Protein AF-A0A4Q2YRW6-F1 (afdb_monomer)

Foldseek 3Di:
DDDPPPPPPPPDDDPVVVVVVVVVVVVVVVVVVCLVPDQKDWDADPVRQWTDDIDHPPPDPPPDDIDSPPPD

Mean predicted aligned error: 14.06 Å

pLDDT: mean 70.59, std 13.48, range [43.44, 91.69]

Sequence (72 aa):
MEDSSGRPAGRAPSRAARTDTEMQESEDRFRAFVTATSEMVYRFNGDWSELLELEGDARLPDADLPRSDWLE

Structure (mmCIF, N/CA/C/O backbone):
data_AF-A0A4Q2YRW6-F1
#
_entry.id   AF-A0A4Q2YRW6-F1
#
loop_
_atom_site.group_PDB
_atom_site.id
_atom_site.type_symbol
_atom_site.label_atom_id
_atom_site.label_alt_id
_atom_site.label_comp_id
_atom_site.label_asym_id
_atom_site.label_entity_id
_atom_site.label_seq_id
_atom_site.pdbx_PDB_ins_code
_atom_site.Cartn_x
_atom_site.Cartn_y
_atom_site.Cartn_z
_atom_site.occupancy
_atom_site.B_iso_or_equiv
_atom_site.auth_seq_id
_atom_site.auth_comp_id
_atom_site.auth_asym_id
_atom_site.auth_atom_id
_atom_site.pdbx_PDB_model_num
ATOM 1 N N . MET A 1 1 ? 10.533 5.664 53.590 1.00 47.06 1 MET A N 1
ATOM 2 C CA . MET A 1 1 ? 9.184 5.621 52.988 1.00 47.06 1 MET A CA 1
ATOM 3 C C . MET A 1 1 ? 8.827 7.080 52.767 1.00 47.06 1 MET A C 1
ATOM 5 O O . MET A 1 1 ? 8.831 7.801 53.744 1.00 47.06 1 MET A O 1
ATOM 9 N N . GLU A 1 2 ? 8.746 7.632 51.565 1.00 43.44 2 GLU A N 1
ATOM 10 C CA . GLU A 1 2 ? 8.163 7.094 50.341 1.00 43.44 2 GLU A CA 1
ATOM 11 C C . GLU A 1 2 ? 8.996 7.405 49.093 1.00 43.44 2 GLU A C 1
ATOM 13 O O . GLU A 1 2 ? 9.816 8.318 49.036 1.00 43.44 2 GLU A O 1
ATOM 18 N N . ASP A 1 3 ? 8.764 6.537 48.126 1.00 50.97 3 ASP A N 1
ATOM 19 C CA . ASP A 1 3 ? 9.313 6.439 46.792 1.00 50.97 3 ASP A CA 1
ATOM 20 C C . ASP A 1 3 ? 9.013 7.714 45.980 1.00 50.97 3 ASP A C 1
ATOM 22 O O . ASP A 1 3 ? 7.877 7.980 45.595 1.00 50.97 3 ASP A O 1
ATOM 26 N N . SER A 1 4 ? 10.036 8.535 45.730 1.00 50.06 4 SER A N 1
ATOM 27 C CA . SER A 1 4 ? 9.956 9.636 44.763 1.00 50.06 4 SER A CA 1
ATOM 28 C C . SER A 1 4 ? 10.253 9.093 43.360 1.00 50.06 4 SER A C 1
ATOM 30 O O . SER A 1 4 ? 11.217 9.487 42.709 1.00 50.06 4 SER A O 1
ATOM 32 N N . SER A 1 5 ? 9.446 8.136 42.893 1.00 54.44 5 SER A N 1
ATOM 33 C CA . SER A 1 5 ? 9.422 7.736 41.484 1.00 54.44 5 SER A CA 1
ATOM 34 C C . SER A 1 5 ? 8.531 8.709 40.722 1.00 54.44 5 SER A C 1
ATOM 36 O O . SER A 1 5 ? 7.350 8.480 40.447 1.00 54.44 5 SER A O 1
ATOM 38 N N . GLY A 1 6 ? 9.116 9.863 40.402 1.00 56.50 6 GLY A N 1
ATOM 39 C CA . GLY A 1 6 ? 8.587 10.757 39.385 1.00 56.50 6 GLY A CA 1
ATOM 40 C C . GLY A 1 6 ? 8.619 10.033 38.044 1.00 56.50 6 GLY A C 1
ATOM 41 O O . GLY A 1 6 ? 9.637 10.029 37.357 1.00 56.50 6 GLY A O 1
ATOM 42 N N . ARG A 1 7 ? 7.507 9.387 37.683 1.00 60.44 7 ARG A N 1
ATOM 43 C CA . ARG A 1 7 ? 7.294 8.818 36.349 1.00 60.44 7 ARG A CA 1
ATOM 44 C C . ARG A 1 7 ? 7.648 9.877 35.296 1.00 60.44 7 ARG A C 1
ATOM 46 O O . ARG A 1 7 ? 7.017 10.937 35.306 1.00 60.44 7 ARG A O 1
ATOM 53 N N . PRO A 1 8 ? 8.589 9.632 34.368 1.00 53.34 8 PRO A N 1
ATOM 54 C CA . PRO A 1 8 ? 8.758 10.543 33.254 1.00 53.34 8 PRO A CA 1
ATOM 55 C C . PRO A 1 8 ? 7.494 10.446 32.400 1.00 53.34 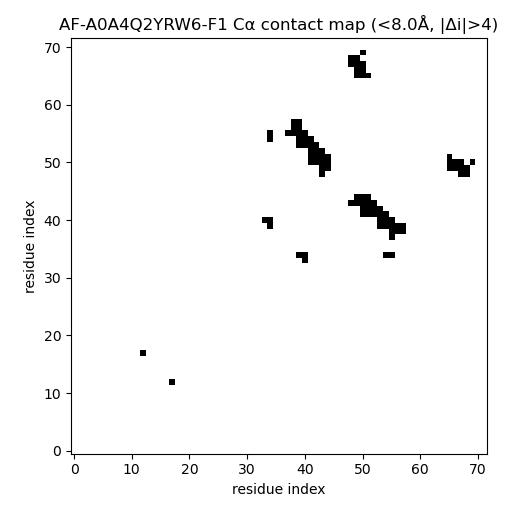8 PRO A C 1
ATOM 57 O O . PRO 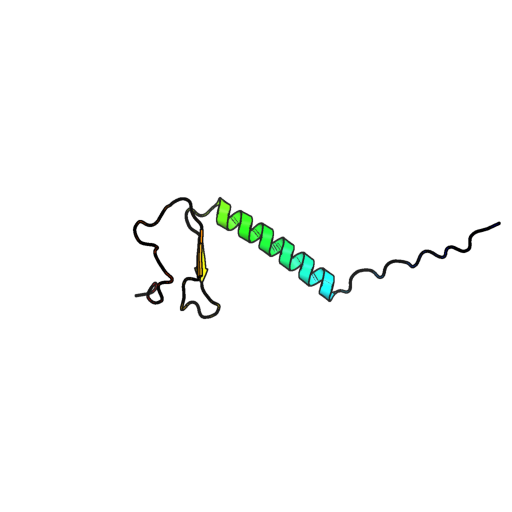A 1 8 ? 7.166 9.383 31.870 1.00 53.34 8 PRO A O 1
ATOM 60 N N . ALA A 1 9 ? 6.751 11.549 32.307 1.00 62.34 9 ALA A N 1
ATOM 61 C CA . ALA A 1 9 ? 5.673 11.689 31.344 1.00 62.34 9 ALA A CA 1
ATOM 62 C C . ALA A 1 9 ? 6.264 11.426 29.952 1.00 62.34 9 ALA A C 1
ATOM 64 O O . ALA A 1 9 ? 7.088 12.200 29.461 1.00 62.34 9 ALA A O 1
ATOM 65 N N . GLY A 1 10 ? 5.897 10.291 29.352 1.00 64.75 10 GLY A N 1
ATOM 66 C CA . GLY A 1 10 ? 6.312 9.929 28.005 1.00 64.75 10 GLY A CA 1
ATOM 67 C C . GLY A 1 10 ? 5.944 11.061 27.054 1.00 64.75 10 GLY A C 1
ATOM 68 O O . GLY A 1 10 ? 4.776 11.428 26.937 1.00 64.75 10 GLY A O 1
ATOM 69 N N . ARG A 1 11 ? 6.956 11.662 26.425 1.00 65.38 11 ARG A N 1
ATOM 70 C CA . ARG A 1 11 ? 6.794 12.733 25.442 1.00 65.38 11 ARG A CA 1
ATOM 71 C C . ARG A 1 11 ? 5.830 12.250 24.361 1.00 65.38 11 ARG A C 1
ATOM 73 O O . ARG A 1 11 ? 6.142 11.300 23.648 1.00 65.38 11 ARG A O 1
ATOM 80 N N . ALA A 1 12 ? 4.671 12.900 24.261 1.00 65.81 12 ALA A N 1
ATOM 81 C CA . ALA A 1 12 ? 3.704 12.619 23.208 1.00 65.81 12 ALA A CA 1
ATOM 82 C C . ALA A 1 12 ? 4.403 12.672 21.835 1.00 65.81 12 ALA A C 1
ATOM 84 O O . ALA A 1 12 ? 5.276 13.531 21.636 1.00 65.81 12 ALA A O 1
ATOM 85 N N . PRO A 1 13 ? 4.053 11.772 20.900 1.00 63.12 13 PRO A N 1
ATOM 86 C CA . PRO A 1 13 ? 4.712 11.704 19.606 1.00 63.12 13 PRO A CA 1
ATOM 87 C C . PRO A 1 13 ? 4.623 13.056 18.897 1.00 63.12 13 PRO A C 1
ATOM 89 O O . PRO A 1 13 ? 3.582 13.734 18.891 1.00 63.12 13 PRO A O 1
ATOM 92 N N . SER A 1 14 ? 5.760 13.466 18.333 1.00 71.31 14 SER A N 1
ATOM 93 C CA . SER A 1 14 ? 5.876 14.709 17.579 1.00 71.31 14 SER A CA 1
ATOM 94 C C . SER A 1 14 ? 4.866 14.716 16.430 1.00 71.31 14 SER A C 1
ATOM 96 O O . SER A 1 14 ? 4.423 13.676 15.949 1.00 71.31 14 SER A O 1
ATOM 98 N N . ARG A 1 15 ? 4.478 15.911 15.982 1.00 68.19 15 ARG A N 1
ATOM 99 C CA . ARG A 1 15 ? 3.511 16.063 14.888 1.00 68.19 15 ARG A CA 1
ATOM 100 C C . ARG A 1 15 ? 3.935 15.297 13.624 1.00 68.19 15 ARG A C 1
ATOM 102 O O . ARG A 1 15 ? 3.076 14.696 12.998 1.00 68.19 15 ARG A O 1
ATOM 109 N N . ALA A 1 16 ? 5.235 15.254 13.314 1.00 72.75 16 ALA A N 1
ATOM 110 C CA . ALA A 1 16 ? 5.778 14.452 12.215 1.00 72.75 16 ALA A CA 1
ATOM 111 C C . ALA A 1 16 ? 5.489 12.952 12.404 1.00 72.75 16 ALA A C 1
ATOM 113 O O . ALA A 1 16 ? 4.853 12.354 11.551 1.00 72.75 16 ALA A O 1
ATOM 114 N N . ALA A 1 17 ? 5.806 12.392 13.578 1.00 71.25 17 ALA A N 1
ATOM 115 C CA . ALA A 1 17 ? 5.566 10.976 13.867 1.00 71.25 17 ALA A CA 1
ATOM 116 C C . ALA A 1 17 ? 4.081 10.580 13.777 1.00 71.25 17 ALA A C 1
ATOM 118 O O . ALA A 1 17 ? 3.771 9.482 13.337 1.00 71.25 17 ALA A O 1
ATOM 119 N N . ARG A 1 18 ? 3.155 11.474 14.156 1.00 68.75 18 ARG A N 1
ATOM 120 C CA . ARG A 1 18 ? 1.712 11.224 13.981 1.00 68.75 18 ARG A CA 1
ATOM 121 C C . ARG A 1 18 ? 1.278 11.234 12.517 1.00 68.75 18 ARG A C 1
ATOM 123 O O . ARG A 1 18 ? 0.439 10.425 12.149 1.00 68.75 18 ARG A O 1
ATOM 130 N N . THR A 1 19 ? 1.869 12.110 11.705 1.00 77.31 19 THR A N 1
ATOM 131 C CA . THR A 1 19 ? 1.526 12.223 10.278 1.00 77.31 19 THR A CA 1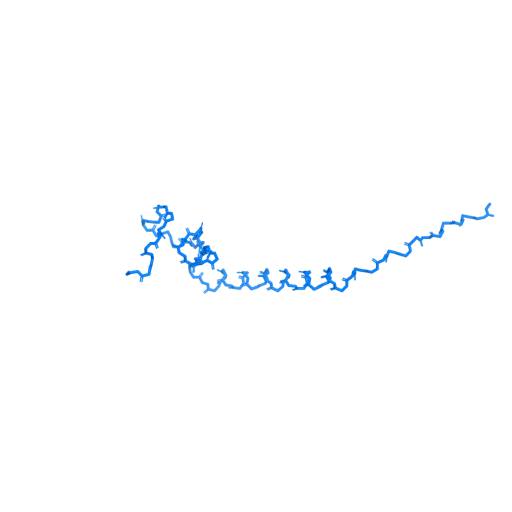
ATOM 132 C C . THR A 1 19 ? 1.982 10.976 9.514 1.00 77.31 19 THR A C 1
ATOM 134 O O . THR A 1 19 ? 1.227 10.450 8.707 1.00 77.31 19 THR A O 1
ATOM 137 N N . ASP A 1 20 ? 3.175 10.457 9.823 1.00 79.62 20 ASP A N 1
ATOM 138 C CA . ASP A 1 20 ? 3.676 9.194 9.266 1.00 79.62 20 ASP A CA 1
ATOM 139 C C . ASP A 1 20 ? 2.794 7.997 9.647 1.00 79.62 20 ASP A C 1
ATOM 141 O O . ASP A 1 20 ? 2.470 7.178 8.793 1.00 79.62 20 ASP A O 1
ATOM 145 N N . THR A 1 21 ? 2.350 7.901 10.907 1.00 83.88 21 THR A N 1
ATOM 146 C CA . THR A 1 21 ? 1.449 6.814 11.332 1.00 83.88 21 THR A CA 1
ATOM 147 C C . THR A 1 21 ? 0.092 6.888 10.634 1.00 83.88 21 THR A C 1
ATOM 149 O O . THR A 1 21 ? -0.383 5.879 10.123 1.00 83.88 21 THR A O 1
ATOM 152 N N . GLU A 1 22 ? -0.524 8.070 10.571 1.00 85.00 22 GLU A N 1
ATOM 153 C CA . GLU A 1 22 ? -1.811 8.260 9.886 1.00 85.00 22 GLU A CA 1
ATOM 154 C C . GLU A 1 22 ? -1.707 7.936 8.387 1.00 85.00 22 GLU A C 1
ATOM 156 O O . GLU A 1 22 ? -2.613 7.320 7.820 1.00 85.00 22 GLU A O 1
ATOM 161 N N . MET A 1 23 ? -0.585 8.301 7.757 1.00 88.50 23 MET A N 1
ATOM 162 C CA . MET A 1 23 ? -0.308 7.989 6.358 1.00 88.50 23 MET A CA 1
ATOM 163 C C . MET A 1 23 ? -0.134 6.485 6.147 1.00 88.50 23 MET A C 1
ATOM 165 O O . MET A 1 23 ? -0.831 5.918 5.311 1.00 88.50 23 MET A O 1
ATOM 169 N N . GLN A 1 24 ? 0.690 5.823 6.962 1.00 87.31 24 GLN A N 1
ATOM 170 C CA . GLN A 1 24 ? 0.899 4.378 6.885 1.00 87.31 24 GLN A CA 1
ATOM 171 C C . GLN A 1 24 ? -0.416 3.605 7.046 1.00 87.31 24 GLN A C 1
ATOM 173 O O . GLN A 1 24 ? -0.722 2.718 6.253 1.00 87.31 24 GLN A O 1
ATOM 178 N N . GLU A 1 25 ? -1.241 3.977 8.026 1.00 88.94 25 GLU A N 1
ATOM 179 C CA . GLU A 1 25 ? -2.536 3.331 8.227 1.00 88.94 25 GLU A CA 1
ATOM 180 C C . GLU A 1 25 ? -3.507 3.575 7.060 1.00 88.94 25 GLU A C 1
ATOM 182 O O . GLU A 1 25 ? -4.297 2.698 6.704 1.00 88.94 25 GLU A O 1
ATOM 187 N N . SER A 1 26 ? -3.514 4.782 6.485 1.00 90.62 26 SER A N 1
ATOM 188 C CA . SER A 1 26 ? -4.318 5.083 5.297 1.00 90.62 26 SER A CA 1
ATOM 189 C C . SER A 1 26 ? -3.869 4.239 4.107 1.00 90.62 26 SER A C 1
ATOM 191 O O . SER A 1 26 ? -4.706 3.685 3.394 1.00 90.62 26 SER A O 1
ATOM 193 N N . GLU A 1 27 ? -2.561 4.111 3.910 1.00 91.69 27 GLU A N 1
ATOM 194 C CA . GLU A 1 27 ? -1.993 3.301 2.843 1.00 91.69 27 GLU A CA 1
ATOM 195 C C . GLU A 1 27 ? -2.290 1.810 3.014 1.00 91.69 27 GLU A C 1
ATOM 197 O O . GLU A 1 2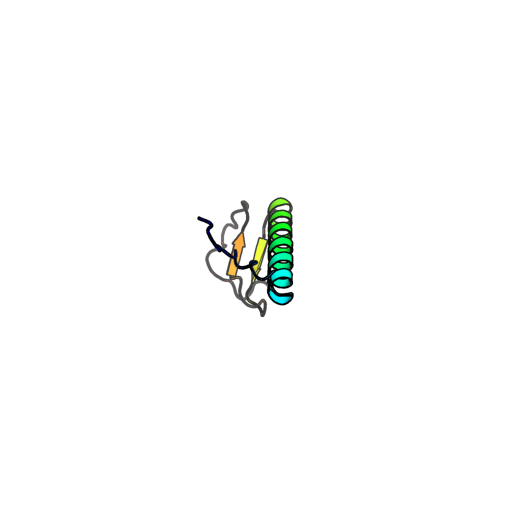7 ? -2.639 1.151 2.039 1.00 91.69 27 GLU A O 1
ATOM 202 N N . ASP A 1 28 ? -2.199 1.271 4.230 1.00 88.31 28 ASP A N 1
ATOM 203 C CA . ASP A 1 28 ? -2.483 -0.143 4.490 1.00 88.31 28 ASP A CA 1
ATOM 204 C C . ASP A 1 28 ? -3.949 -0.480 4.199 1.00 88.31 28 ASP A C 1
ATOM 206 O O . ASP A 1 28 ? -4.246 -1.489 3.556 1.00 88.31 28 ASP A O 1
ATOM 210 N N . ARG A 1 29 ? -4.879 0.399 4.599 1.00 89.81 29 ARG A N 1
ATOM 211 C CA . ARG A 1 29 ? -6.307 0.251 4.268 1.00 89.81 29 ARG A CA 1
ATOM 212 C C . ARG A 1 29 ? -6.554 0.358 2.765 1.00 89.81 29 ARG A C 1
ATOM 214 O O . ARG A 1 29 ? -7.368 -0.394 2.234 1.00 89.81 29 ARG A O 1
ATOM 221 N N . PHE A 1 30 ? -5.865 1.274 2.085 1.00 87.38 30 PHE A N 1
ATOM 222 C CA . PHE A 1 30 ? -5.964 1.425 0.635 1.00 87.38 30 PHE A CA 1
ATOM 223 C C . PHE A 1 30 ? -5.441 0.184 -0.097 1.00 87.38 30 PHE A C 1
ATOM 225 O O . PHE A 1 30 ? -6.142 -0.340 -0.959 1.00 87.38 30 PHE A O 1
ATOM 232 N N . ARG A 1 31 ? -4.270 -0.338 0.296 1.00 84.12 31 ARG A N 1
ATOM 233 C CA . ARG A 1 31 ? -3.709 -1.590 -0.235 1.00 84.12 31 ARG A CA 1
ATOM 234 C C . ARG A 1 31 ? -4.683 -2.748 -0.048 1.00 84.12 31 ARG A C 1
ATOM 236 O O . ARG A 1 31 ? -5.022 -3.410 -1.020 1.00 84.12 31 ARG A O 1
ATOM 243 N N . ALA A 1 32 ? -5.213 -2.926 1.162 1.00 84.75 32 ALA A N 1
ATOM 244 C CA . ALA A 1 32 ? -6.186 -3.977 1.444 1.00 84.75 32 ALA A CA 1
ATOM 245 C C . ALA A 1 32 ? -7.452 -3.865 0.575 1.00 84.75 32 ALA A C 1
ATOM 247 O O . ALA A 1 32 ? -7.945 -4.875 0.081 1.00 84.75 32 ALA A O 1
ATOM 248 N N . PHE A 1 33 ? -7.970 -2.650 0.365 1.00 87.69 33 PHE A N 1
ATOM 249 C CA . PHE A 1 33 ? -9.116 -2.422 -0.515 1.00 87.69 33 PHE A CA 1
ATOM 250 C C . PHE A 1 33 ? -8.798 -2.790 -1.967 1.00 87.69 33 PHE A C 1
ATOM 252 O O . PHE A 1 33 ? -9.527 -3.579 -2.558 1.00 87.69 33 PHE A O 1
ATOM 259 N N . VAL A 1 34 ? -7.696 -2.273 -2.516 1.00 85.25 34 VAL A N 1
ATOM 260 C CA . VAL A 1 34 ? -7.286 -2.528 -3.904 1.00 85.25 34 VAL A CA 1
ATOM 261 C C . VAL A 1 34 ? -7.064 -4.018 -4.146 1.00 85.25 34 VAL A C 1
ATOM 263 O O . VAL A 1 34 ? -7.604 -4.541 -5.118 1.00 85.25 34 VAL A O 1
ATOM 266 N N . THR A 1 35 ? -6.356 -4.710 -3.250 1.00 80.88 35 THR A N 1
ATOM 267 C CA . THR A 1 35 ? -6.144 -6.163 -3.335 1.00 80.88 35 THR A CA 1
ATOM 268 C C . THR A 1 35 ? -7.464 -6.934 -3.252 1.00 80.88 35 THR A C 1
ATOM 270 O O . THR A 1 35 ? -7.650 -7.907 -3.971 1.00 80.88 35 THR A O 1
ATOM 273 N N . ALA A 1 36 ? -8.414 -6.507 -2.413 1.00 82.38 36 ALA A N 1
ATOM 274 C CA . ALA A 1 36 ? -9.696 -7.199 -2.269 1.00 82.38 36 ALA A CA 1
ATOM 275 C C . ALA A 1 36 ? -10.654 -6.984 -3.455 1.00 82.38 36 ALA A C 1
ATOM 277 O O . ALA A 1 36 ? -11.506 -7.834 -3.709 1.00 82.38 36 ALA A O 1
ATOM 278 N N . THR A 1 37 ? -10.565 -5.846 -4.150 1.00 82.19 37 THR A N 1
ATOM 279 C CA . THR A 1 37 ? -11.476 -5.500 -5.256 1.00 82.19 37 THR A CA 1
ATOM 280 C C . THR A 1 37 ? -10.910 -5.769 -6.644 1.00 82.19 37 THR A C 1
ATOM 282 O O . THR A 1 37 ? -11.658 -5.690 -7.616 1.00 82.19 37 THR A O 1
ATOM 285 N N . SER A 1 38 ? -9.609 -6.035 -6.755 1.00 78.94 38 SER A N 1
ATOM 286 C CA . SER A 1 38 ? -8.928 -6.208 -8.039 1.00 78.94 38 SER A CA 1
ATOM 287 C C . SER A 1 38 ? -8.538 -7.665 -8.241 1.00 78.94 38 SER A C 1
ATOM 289 O O . SER A 1 38 ? -8.018 -8.306 -7.337 1.00 78.94 38 SER A O 1
ATOM 291 N N . GLU A 1 39 ? -8.745 -8.181 -9.450 1.00 72.62 39 GLU A N 1
ATOM 292 C CA . GLU A 1 39 ? -8.305 -9.535 -9.811 1.00 72.62 39 GLU A CA 1
ATOM 293 C C . GLU A 1 39 ? -6.778 -9.609 -10.023 1.00 72.62 39 GLU A C 1
ATOM 295 O O . GLU A 1 39 ? -6.180 -10.675 -9.876 1.00 72.62 39 GLU A O 1
ATOM 300 N N . MET A 1 40 ? -6.146 -8.472 -10.349 1.00 74.88 40 MET A N 1
ATOM 301 C CA . MET A 1 40 ? -4.698 -8.306 -10.514 1.00 74.88 40 MET A CA 1
ATOM 302 C C . MET A 1 40 ? -4.258 -6.909 -10.054 1.00 74.88 40 MET A C 1
ATOM 304 O O . MET A 1 40 ? -4.917 -5.915 -10.364 1.00 74.88 40 MET A O 1
ATOM 308 N N . VAL A 1 41 ? -3.114 -6.826 -9.380 1.00 80.25 41 VAL A N 1
ATOM 309 C CA . VAL A 1 41 ? -2.455 -5.590 -8.945 1.00 80.25 41 VAL A C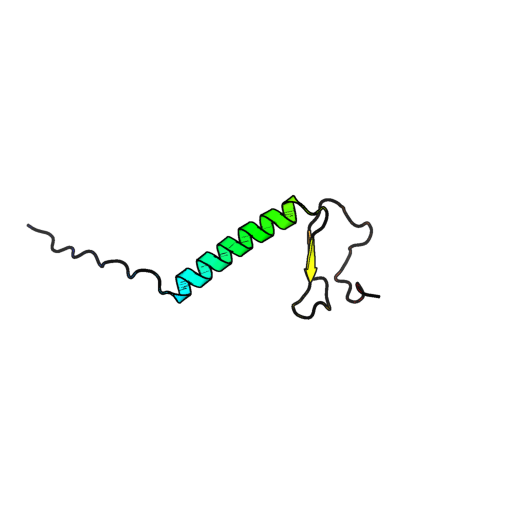A 1
ATOM 310 C C . VAL A 1 41 ? -1.030 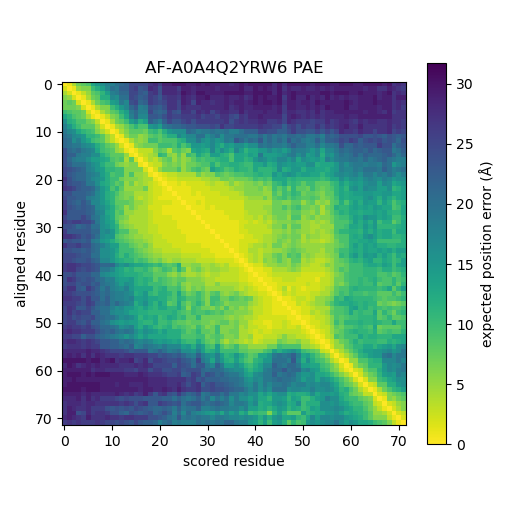-5.569 -9.495 1.00 80.25 41 VAL A C 1
ATOM 312 O O . VAL A 1 41 ? -0.255 -6.494 -9.264 1.00 80.25 41 VAL A O 1
ATOM 315 N N . TYR A 1 42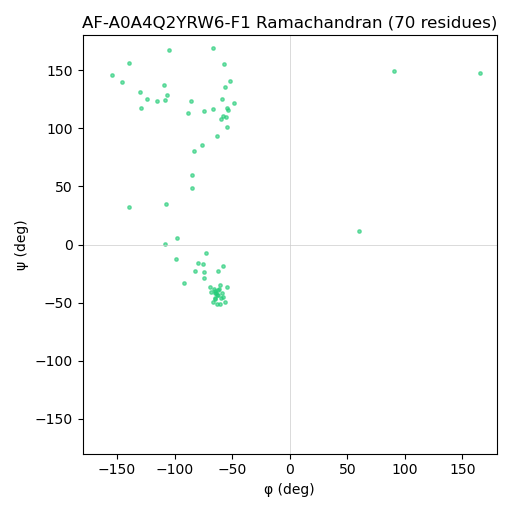 ? -0.683 -4.501 -10.213 1.00 79.50 42 TYR A N 1
ATOM 316 C CA . TYR A 1 42 ? 0.643 -4.291 -10.796 1.00 79.50 42 TYR A CA 1
ATOM 317 C C . TYR A 1 42 ? 1.389 -3.209 -10.010 1.00 79.50 42 TYR A C 1
ATOM 319 O O . TYR A 1 42 ? 0.862 -2.110 -9.820 1.00 79.50 42 TYR A O 1
ATOM 327 N N . ARG A 1 43 ? 2.624 -3.489 -9.587 1.00 80.75 43 ARG A N 1
ATOM 328 C CA . ARG A 1 43 ? 3.527 -2.500 -8.982 1.00 80.75 43 ARG A CA 1
ATOM 329 C C . ARG A 1 43 ? 4.651 -2.178 -9.948 1.00 80.75 43 ARG A C 1
ATOM 331 O O . ARG A 1 43 ? 5.406 -3.072 -10.315 1.00 80.75 43 ARG A O 1
ATOM 338 N N . PHE A 1 44 ? 4.819 -0.904 -10.271 1.00 82.06 44 PHE A N 1
ATOM 339 C CA . PHE A 1 44 ? 5.936 -0.419 -11.077 1.00 82.06 44 PHE A CA 1
ATOM 340 C C . PHE A 1 44 ? 6.986 0.310 -10.228 1.00 82.06 44 PHE A C 1
ATOM 342 O O . PHE A 1 44 ? 6.746 0.625 -9.059 1.00 82.06 44 PHE A O 1
ATOM 349 N N . ASN A 1 45 ? 8.157 0.570 -10.811 1.00 82.25 45 ASN A N 1
ATOM 350 C CA . ASN A 1 45 ? 9.133 1.515 -10.269 1.00 82.25 45 ASN A CA 1
ATOM 351 C C . ASN A 1 45 ? 8.596 2.966 -10.327 1.00 82.25 45 ASN A C 1
ATOM 353 O O . ASN A 1 45 ? 7.545 3.241 -10.908 1.00 82.25 45 ASN A O 1
ATOM 357 N N . GLY A 1 46 ? 9.283 3.908 -9.669 1.00 81.19 46 GLY A N 1
ATOM 358 C CA . GLY A 1 46 ? 8.791 5.288 -9.515 1.00 81.19 46 GLY A CA 1
ATOM 359 C C . GLY A 1 46 ? 8.609 6.049 -10.836 1.00 81.19 46 GLY A C 1
ATOM 360 O O . GLY A 1 46 ? 7.819 6.989 -10.902 1.00 81.19 46 GLY A O 1
ATOM 361 N N . ASP A 1 47 ? 9.316 5.627 -11.880 1.00 85.56 47 ASP A N 1
ATOM 362 C CA . ASP A 1 47 ? 9.246 6.135 -13.248 1.00 85.56 47 ASP A CA 1
ATOM 363 C C . ASP A 1 47 ? 8.363 5.285 -14.180 1.00 85.56 47 ASP A C 1
ATOM 365 O O . ASP A 1 47 ? 8.258 5.593 -15.364 1.00 85.56 47 ASP A O 1
ATOM 369 N N . TRP A 1 48 ? 7.670 4.275 -13.643 1.00 78.94 48 TRP A N 1
ATOM 370 C CA . TRP A 1 48 ? 6.719 3.406 -14.348 1.00 78.94 48 TRP A CA 1
ATOM 371 C C . TRP A 1 48 ? 7.295 2.608 -15.529 1.00 78.94 48 TRP A C 1
ATOM 373 O O . TRP A 1 48 ? 6.544 2.007 -16.299 1.00 78.94 48 TRP A O 1
ATOM 383 N N . SER A 1 49 ? 8.617 2.573 -15.674 1.00 78.06 49 SER A N 1
ATOM 384 C CA . SER A 1 49 ? 9.313 1.898 -16.770 1.00 78.06 49 SER A CA 1
ATOM 385 C C . SER A 1 49 ? 9.487 0.400 -16.534 1.00 78.06 49 SER A C 1
ATOM 387 O O . SER A 1 49 ? 9.620 -0.352 -17.492 1.00 78.06 49 SER A O 1
ATOM 389 N N . GLU A 1 50 ? 9.460 -0.059 -15.282 1.00 76.50 50 GLU A N 1
ATOM 390 C CA . GLU A 1 50 ? 9.684 -1.466 -14.942 1.00 76.50 50 GLU A CA 1
ATOM 391 C C . GLU A 1 50 ? 8.590 -2.003 -14.027 1.00 76.50 50 GLU A C 1
ATOM 3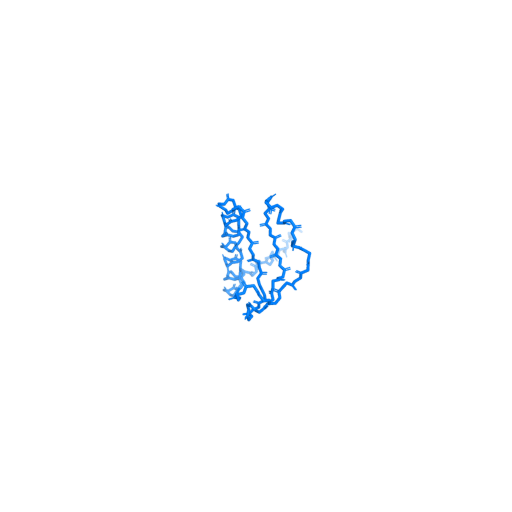93 O O . GLU A 1 50 ? 8.281 -1.408 -12.991 1.00 76.50 50 GLU A O 1
ATOM 398 N N . LEU A 1 51 ? 8.036 -3.165 -14.384 1.00 82.50 51 LEU A N 1
ATOM 399 C CA . LEU A 1 51 ? 7.143 -3.926 -13.516 1.00 82.50 51 LEU A CA 1
ATOM 400 C C . LEU A 1 51 ? 7.958 -4.617 -12.414 1.00 82.50 51 LEU A C 1
ATOM 402 O O . LEU A 1 51 ? 8.758 -5.507 -12.689 1.00 82.50 51 LEU A O 1
ATOM 406 N N . LEU A 1 52 ? 7.733 -4.228 -11.162 1.00 79.38 52 LEU A N 1
ATOM 40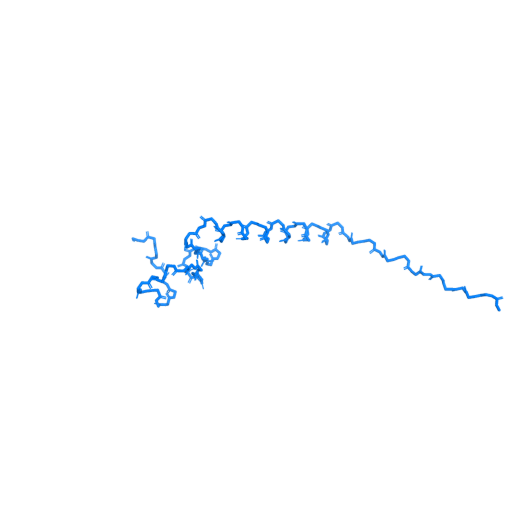7 C CA . LEU A 1 52 ? 8.416 -4.772 -9.988 1.00 79.38 52 LEU A CA 1
ATOM 408 C C . LEU A 1 52 ? 7.676 -5.949 -9.350 1.00 79.38 52 LEU A C 1
ATOM 410 O O . LEU A 1 52 ? 8.314 -6.810 -8.751 1.00 79.38 52 LEU A O 1
ATOM 414 N N . GLU A 1 53 ? 6.345 -5.952 -9.388 1.00 72.25 53 GLU A N 1
ATOM 415 C CA . GLU A 1 53 ? 5.531 -6.967 -8.713 1.00 72.25 53 GLU A CA 1
ATOM 416 C C . GLU A 1 53 ? 4.172 -7.115 -9.389 1.00 72.25 53 GLU A C 1
ATOM 418 O O . GLU A 1 53 ? 3.593 -6.140 -9.872 1.00 72.25 53 GLU A O 1
ATOM 423 N N . LEU A 1 54 ? 3.668 -8.343 -9.388 1.00 75.19 54 LEU A N 1
ATOM 424 C CA . LEU A 1 54 ? 2.332 -8.698 -9.831 1.00 75.19 54 LEU A CA 1
ATOM 425 C C . LEU A 1 54 ? 1.679 -9.532 -8.728 1.00 75.19 54 LEU A C 1
ATOM 427 O O . LEU A 1 54 ? 2.163 -10.620 -8.418 1.00 75.19 54 LEU A O 1
ATOM 431 N N . GLU A 1 55 ? 0.589 -9.036 -8.153 1.00 72.19 55 GLU A N 1
ATOM 432 C CA . GLU A 1 55 ? -0.192 -9.738 -7.134 1.00 72.19 55 GLU A CA 1
ATOM 433 C C . GLU A 1 55 ? -1.592 -10.049 -7.683 1.00 72.19 55 GLU A C 1
ATOM 435 O O . GLU A 1 55 ? -2.299 -9.155 -8.141 1.00 72.19 55 GLU A O 1
ATOM 440 N N . GLY A 1 56 ? -1.991 -11.322 -7.679 1.00 67.56 56 GLY A N 1
ATOM 441 C CA . GLY A 1 56 ? -3.294 -11.770 -8.177 1.00 67.56 56 GLY A CA 1
ATOM 442 C C . GLY A 1 56 ? -3.343 -13.285 -8.386 1.00 67.56 56 GLY A C 1
ATOM 443 O O . GLY A 1 56 ? -2.335 -13.906 -8.720 1.00 67.56 56 GLY A O 1
ATOM 444 N N . ASP A 1 57 ? -4.517 -13.888 -8.188 1.00 60.69 57 ASP A N 1
ATOM 445 C CA . ASP A 1 57 ? -4.734 -15.341 -8.358 1.00 60.69 57 ASP A CA 1
ATOM 446 C C . ASP A 1 57 ? -4.795 -15.745 -9.846 1.00 60.69 57 ASP A C 1
ATOM 448 O O . ASP A 1 57 ? -4.596 -16.898 -10.234 1.00 60.69 57 ASP A O 1
ATOM 452 N N . ALA A 1 58 ? -5.005 -14.763 -10.724 1.00 54.50 58 ALA A N 1
ATOM 453 C CA . ALA A 1 58 ? -4.939 -14.943 -12.160 1.00 54.50 58 ALA A CA 1
ATOM 454 C C . ALA A 1 58 ? -3.473 -15.029 -12.608 1.00 54.50 58 ALA A C 1
ATOM 456 O O . ALA A 1 58 ? -2.841 -14.054 -13.009 1.00 54.50 58 ALA A O 1
ATOM 457 N N . ARG A 1 59 ? -2.926 -16.242 -12.531 1.00 50.44 59 ARG A N 1
ATOM 458 C CA . ARG A 1 59 ? -1.623 -16.604 -13.086 1.00 50.44 59 ARG A CA 1
ATOM 459 C C . ARG A 1 59 ? -1.583 -16.245 -14.576 1.00 50.44 59 ARG A C 1
ATOM 461 O O . ARG A 1 59 ? -2.115 -16.978 -15.410 1.00 50.44 59 ARG A O 1
ATOM 468 N N . LEU A 1 60 ? -0.950 -15.121 -14.910 1.00 53.66 60 LEU A N 1
ATOM 469 C CA . LEU A 1 60 ? -0.612 -14.785 -16.290 1.00 53.66 60 LEU A CA 1
ATOM 470 C C . LEU A 1 60 ? 0.281 -15.915 -16.837 1.00 53.66 60 LEU A C 1
ATOM 472 O O . LEU A 1 60 ? 1.289 -16.231 -16.202 1.00 53.66 60 LEU A O 1
ATOM 476 N N . PRO A 1 61 ? -0.061 -16.550 -17.973 1.00 51.28 61 PRO A N 1
ATOM 477 C CA . PRO A 1 61 ? 0.689 -17.695 -18.496 1.00 51.28 61 PRO A CA 1
ATOM 478 C C . PRO A 1 61 ? 2.175 -17.420 -18.782 1.00 51.28 61 PRO A C 1
ATOM 480 O O . PRO A 1 61 ? 2.938 -18.374 -18.848 1.00 51.28 61 PRO A O 1
ATOM 483 N N . ASP A 1 62 ? 2.573 -16.148 -18.904 1.00 48.19 62 ASP A N 1
ATOM 484 C CA . ASP A 1 62 ? 3.913 -15.705 -19.320 1.00 48.19 62 ASP A CA 1
ATOM 485 C C . ASP A 1 62 ? 4.430 -14.485 -18.521 1.00 48.19 62 ASP A C 1
ATOM 487 O O . ASP A 1 62 ? 5.149 -13.640 -19.056 1.00 48.19 62 ASP A O 1
ATOM 491 N N . ALA A 1 63 ? 4.068 -14.338 -17.240 1.00 50.94 63 ALA A N 1
ATOM 492 C CA . ALA A 1 63 ? 4.674 -13.316 -16.370 1.00 50.94 63 ALA A CA 1
ATOM 493 C C . ALA A 1 63 ? 5.983 -13.812 -15.729 1.00 50.94 63 ALA A C 1
ATOM 495 O O . ALA A 1 63 ? 6.181 -13.712 -14.521 1.00 50.94 63 ALA A O 1
ATOM 496 N N . ASP A 1 64 ? 6.873 -14.376 -16.543 1.00 53.38 64 ASP A N 1
ATOM 497 C CA . ASP A 1 64 ? 8.264 -14.582 -16.159 1.00 53.38 64 ASP A CA 1
ATOM 498 C C . ASP A 1 64 ? 9.044 -13.311 -16.531 1.00 53.38 64 ASP A C 1
ATOM 500 O O . ASP A 1 64 ? 9.242 -13.030 -17.713 1.00 53.38 64 ASP A O 1
ATOM 504 N N . LEU A 1 65 ? 9.520 -12.592 -15.504 1.00 53.81 65 LEU A N 1
ATOM 505 C CA . LEU A 1 65 ? 10.477 -11.465 -15.528 1.00 53.81 65 LEU A CA 1
ATOM 506 C C . LEU A 1 65 ? 9.885 -10.042 -15.652 1.00 53.81 65 LEU A C 1
ATOM 508 O O . LEU A 1 65 ? 8.835 -9.848 -16.269 1.00 53.81 65 LEU A O 1
ATOM 512 N N . PRO A 1 66 ? 10.567 -9.024 -15.073 1.00 55.88 66 PRO A N 1
ATOM 513 C CA . PRO A 1 66 ? 10.202 -7.620 -15.252 1.00 55.88 66 PRO A CA 1
ATOM 514 C C . PRO A 1 66 ? 10.219 -7.274 -16.746 1.00 55.88 66 PRO A C 1
ATOM 516 O O . PRO A 1 66 ? 11.273 -7.258 -17.380 1.00 55.88 66 PRO A O 1
ATOM 519 N N . ARG A 1 67 ? 9.039 -7.027 -17.325 1.00 58.88 67 ARG A N 1
ATOM 520 C CA . ARG A 1 67 ? 8.908 -6.476 -18.678 1.00 58.88 67 ARG A CA 1
ATOM 521 C C . ARG A 1 67 ? 8.983 -4.957 -18.603 1.00 58.88 67 ARG A C 1
ATOM 523 O O . ARG A 1 67 ? 8.170 -4.338 -17.918 1.00 58.88 67 ARG A O 1
ATOM 530 N N . SER A 1 68 ? 9.930 -4.380 -19.334 1.00 60.28 68 SER A N 1
ATOM 531 C CA . SER A 1 68 ? 10.049 -2.928 -19.509 1.00 60.28 68 SER A CA 1
ATOM 532 C C . SER A 1 68 ? 9.067 -2.362 -20.547 1.00 60.28 68 SER A C 1
ATOM 534 O O . SER A 1 68 ? 8.784 -1.171 -20.539 1.00 60.28 68 SER A O 1
ATOM 536 N N . ASP A 1 69 ? 8.478 -3.218 -21.388 1.00 60.78 69 ASP A N 1
ATOM 537 C CA . ASP A 1 69 ? 7.698 -2.800 -22.568 1.00 60.78 69 ASP A CA 1
ATOM 538 C C . ASP A 1 69 ? 6.183 -3.001 -22.390 1.00 60.78 69 ASP A C 1
ATOM 540 O O . ASP A 1 69 ? 5.464 -3.377 -23.309 1.00 60.78 69 ASP A O 1
ATOM 544 N N . TRP A 1 70 ? 5.663 -2.818 -21.178 1.00 63.59 70 TRP A N 1
ATOM 545 C CA . TRP A 1 70 ? 4.252 -3.098 -20.875 1.00 63.59 70 TRP A CA 1
ATOM 546 C C . TRP A 1 70 ? 3.256 -2.079 -21.468 1.00 63.59 70 TRP A C 1
ATOM 548 O O . TRP A 1 70 ? 2.048 -2.296 -21.369 1.00 63.59 70 TRP A O 1
ATOM 558 N N . LEU A 1 71 ? 3.750 -0.978 -22.051 1.00 55.94 71 LEU A N 1
ATOM 559 C CA . LEU A 1 71 ? 2.949 0.137 -22.571 1.00 55.94 71 LEU A CA 1
ATOM 560 C C . LEU A 1 71 ? 2.908 0.233 -24.113 1.00 55.94 71 LEU A C 1
ATOM 562 O O . LEU A 1 71 ? 2.279 1.164 -24.619 1.00 55.94 71 LEU A O 1
ATOM 566 N N . GLU A 1 72 ? 3.576 -0.674 -24.840 1.00 53.81 72 GLU A N 1
ATOM 567 C CA . GLU A 1 72 ? 3.544 -0.750 -26.318 1.00 53.81 72 GLU A CA 1
ATOM 568 C C . GLU A 1 72 ? 2.417 -1.638 -26.870 1.00 53.81 72 GLU A C 1
ATOM 570 O O . GLU A 1 72 ? 2.088 -2.677 -26.250 1.00 53.81 72 GLU A O 1
#

Solvent-accessible surface area (backbone atoms only — not comparable to full-atom values): 4738 Å² total; per-residue (Å²): 137,81,86,85,74,76,73,78,78,76,77,73,77,50,74,65,61,50,52,53,50,56,49,51,53,50,49,52,53,48,50,53,49,52,60,73,76,38,69,63,46,81,38,57,45,100,81,65,52,36,45,73,46,77,51,54,87,69,74,62,97,74,76,78,71,69,51,63,66,82,85,116

Radius of gyration: 22.37 Å; Cα contacts (8 Å, |Δi|>4): 46; chains: 1; bounding box: 22×34×79 Å

Secondary structure (DSSP, 8-state):
-----------PPPHHHHHHHHHHHHHHHHHHHHHHH-S-EEEE-TTSSSEEEEE-SS--TT--S--S-TT-